Protein AF-F3FYX3-F1 (afdb_monomer_lite)

Foldseek 3Di:
DPPDDPPVPDDDDDPVNDDPDDDDDQDDDPSVVVQVVCCVVVVHPTD

Secondary structure (DSSP, 8-state):
------TTSSPPPPTTSS--PPP----HHHHHHHHHHHHHHHT-S--

Organism: NCBI:txid629262

Sequence (47 aa):
ANGKLDRIALPEPGDDAFDRHIFEAAQGALETALAAIWAEVLGVERV

Structure (mmCIF, N/CA/C/O backbone):
data_AF-F3FYX3-F1
#
_entry.id   AF-F3FYX3-F1
#
loop_
_atom_site.group_PDB
_atom_site.id
_atom_site.type_symbol
_atom_site.label_atom_id
_atom_site.label_alt_id
_atom_site.label_comp_id
_atom_site.label_asym_id
_atom_site.label_entity_id
_atom_site.label_seq_id
_atom_site.pdbx_PDB_ins_code
_atom_site.Cartn_x
_atom_site.Cartn_y
_atom_site.Cartn_z
_atom_site.occupancy
_atom_site.B_iso_or_equiv
_atom_site.auth_seq_id
_atom_site.auth_comp_id
_atom_site.auth_asym_id
_atom_site.auth_atom_id
_atom_site.pdbx_PDB_model_num
ATOM 1 N N . ALA A 1 1 ? 21.806 20.751 -35.855 1.00 48.09 1 ALA A N 1
ATOM 2 C CA . ALA A 1 1 ? 21.387 19.408 -35.411 1.00 48.09 1 ALA A CA 1
ATOM 3 C C . ALA A 1 1 ? 20.439 19.591 -34.236 1.00 48.09 1 ALA A C 1
ATOM 5 O O . ALA A 1 1 ? 20.869 20.062 -33.192 1.00 48.09 1 ALA A O 1
ATOM 6 N N . ASN A 1 2 ? 19.142 19.362 -34.434 1.00 54.84 2 ASN A N 1
ATOM 7 C CA . ASN A 1 2 ? 18.154 19.546 -33.372 1.00 54.84 2 ASN A CA 1
ATOM 8 C C . ASN A 1 2 ? 18.185 18.291 -32.497 1.00 54.84 2 ASN A C 1
ATOM 10 O O . ASN A 1 2 ? 17.740 17.247 -32.956 1.00 54.84 2 ASN A O 1
ATOM 14 N N . GLY A 1 3 ? 18.737 18.387 -31.284 1.00 65.81 3 GLY A N 1
ATOM 15 C CA . GLY A 1 3 ? 18.849 17.303 -30.295 1.00 65.81 3 GLY A CA 1
ATOM 16 C C . GLY A 1 3 ? 17.506 16.844 -29.718 1.00 65.81 3 GLY A C 1
ATOM 17 O O . GLY A 1 3 ? 17.347 16.746 -28.506 1.00 65.81 3 GLY A O 1
ATOM 18 N N . LYS A 1 4 ? 16.511 16.627 -30.579 1.00 75.44 4 LYS A N 1
ATOM 19 C CA . LYS A 1 4 ? 15.228 16.043 -30.206 1.00 75.44 4 LYS A CA 1
ATOM 20 C C . LYS A 1 4 ? 15.431 14.536 -30.093 1.00 75.44 4 LYS A C 1
ATOM 22 O O . LYS A 1 4 ? 15.904 13.907 -31.029 1.00 75.44 4 LYS A O 1
ATOM 27 N N . LEU A 1 5 ? 15.107 13.995 -28.925 1.00 71.62 5 LEU A N 1
ATOM 28 C CA . LEU A 1 5 ? 15.175 12.570 -28.636 1.00 71.62 5 LEU A CA 1
ATOM 29 C C . LEU A 1 5 ? 14.181 11.812 -29.531 1.00 71.62 5 LEU A C 1
ATOM 31 O O . LEU A 1 5 ? 12.972 12.049 -29.447 1.00 71.62 5 LEU A O 1
ATOM 35 N N . ASP A 1 6 ? 14.684 10.901 -30.364 1.00 80.00 6 ASP A N 1
ATOM 36 C CA . ASP A 1 6 ? 13.861 10.026 -31.200 1.00 80.00 6 ASP A CA 1
ATOM 37 C C . ASP A 1 6 ? 13.226 8.927 -30.348 1.00 80.00 6 ASP A C 1
ATOM 39 O O . ASP A 1 6 ? 13.798 7.866 -30.113 1.00 80.00 6 ASP A O 1
ATOM 43 N N . ARG A 1 7 ? 11.998 9.186 -29.888 1.00 73.81 7 ARG A N 1
ATOM 44 C CA . ARG A 1 7 ? 11.234 8.292 -28.999 1.00 73.81 7 ARG A CA 1
ATOM 45 C C . ARG A 1 7 ? 10.984 6.894 -29.580 1.00 73.81 7 ARG A C 1
ATOM 47 O O . ARG A 1 7 ? 10.708 5.985 -28.814 1.00 73.81 7 ARG A O 1
ATOM 54 N N . ILE A 1 8 ? 11.067 6.739 -30.903 1.00 74.19 8 ILE A N 1
ATOM 55 C CA . ILE A 1 8 ? 10.882 5.463 -31.618 1.00 74.19 8 ILE A CA 1
ATOM 56 C C . ILE A 1 8 ? 12.171 4.626 -31.608 1.00 74.19 8 ILE A C 1
ATOM 58 O O . ILE A 1 8 ? 12.109 3.407 -31.668 1.00 74.19 8 ILE A O 1
ATOM 62 N N . ALA A 1 9 ? 13.338 5.269 -31.516 1.00 82.00 9 ALA A N 1
ATOM 63 C CA . ALA A 1 9 ? 14.633 4.591 -31.472 1.00 82.00 9 ALA A CA 1
ATOM 64 C C . ALA A 1 9 ? 15.042 4.174 -30.048 1.00 82.00 9 ALA A C 1
ATOM 66 O O . ALA A 1 9 ? 16.143 3.660 -29.852 1.00 82.00 9 ALA A O 1
ATOM 67 N N . LEU A 1 10 ? 14.187 4.423 -29.048 1.00 80.50 10 LEU A N 1
ATOM 68 C CA . LEU A 1 10 ? 14.439 3.968 -27.689 1.00 80.50 10 LEU A CA 1
ATOM 69 C C . LEU A 1 10 ? 14.283 2.441 -27.635 1.00 80.50 10 LEU A C 1
ATOM 71 O O . LEU A 1 10 ? 13.259 1.934 -28.094 1.00 80.50 10 LEU A O 1
ATOM 75 N N . PRO A 1 11 ? 15.272 1.709 -27.093 1.00 83.00 11 PRO A N 1
ATOM 76 C CA . PRO A 1 11 ? 15.143 0.273 -26.902 1.00 83.00 11 PRO A CA 1
ATOM 77 C C . PRO A 1 11 ? 14.003 -0.020 -25.926 1.00 83.00 11 PRO A C 1
ATOM 79 O O . PRO A 1 11 ? 13.762 0.749 -24.990 1.00 83.00 11 PRO A O 1
ATOM 82 N N . GLU A 1 12 ? 13.312 -1.137 -26.141 1.00 81.69 12 GLU A N 1
ATOM 83 C CA . GLU A 1 12 ? 12.328 -1.613 -25.175 1.00 81.69 12 GLU A CA 1
ATOM 84 C C . GLU A 1 12 ? 13.026 -1.904 -23.833 1.00 81.69 12 GLU A C 1
ATOM 86 O O . GLU A 1 12 ? 14.146 -2.431 -23.826 1.00 81.69 12 GLU A O 1
ATOM 91 N N . PRO A 1 13 ? 12.411 -1.535 -22.695 1.00 80.12 13 PRO A N 1
ATOM 92 C CA . PRO A 1 13 ? 12.933 -1.911 -21.392 1.00 80.12 13 PRO A CA 1
ATOM 93 C C . PRO A 1 13 ? 12.996 -3.43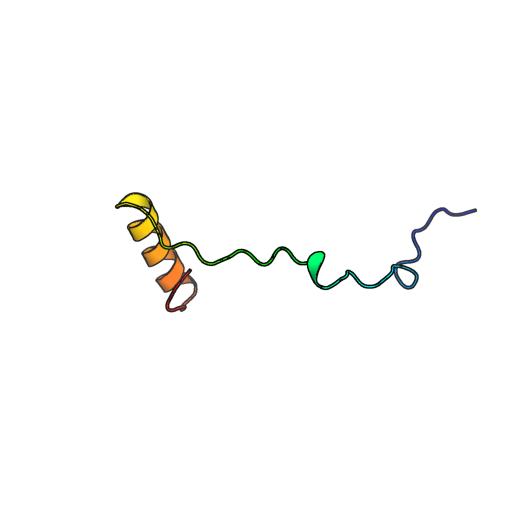9 -21.274 1.00 80.12 13 PRO A C 1
ATOM 95 O O . PRO A 1 13 ? 12.063 -4.128 -21.684 1.00 80.12 13 PRO A O 1
ATOM 98 N N . GLY A 1 14 ? 14.078 -3.962 -20.693 1.00 80.50 14 GLY A N 1
ATOM 99 C CA . GLY A 1 14 ? 14.169 -5.378 -20.336 1.00 80.50 14 GLY A CA 1
ATOM 100 C C . GLY A 1 14 ? 13.136 -5.771 -19.273 1.00 80.50 14 GLY A C 1
ATOM 101 O O . GLY A 1 14 ? 12.566 -4.918 -18.595 1.00 80.50 14 GLY A O 1
ATOM 102 N N . ASP A 1 15 ? 12.902 -7.071 -19.095 1.00 75.44 15 ASP A N 1
ATOM 103 C CA . ASP A 1 15 ? 11.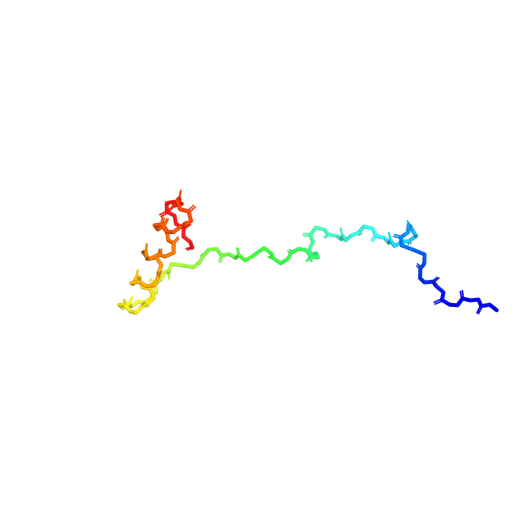949 -7.591 -18.097 1.00 75.44 15 ASP A CA 1
ATOM 104 C C . ASP A 1 15 ? 12.286 -7.189 -16.648 1.00 75.44 15 A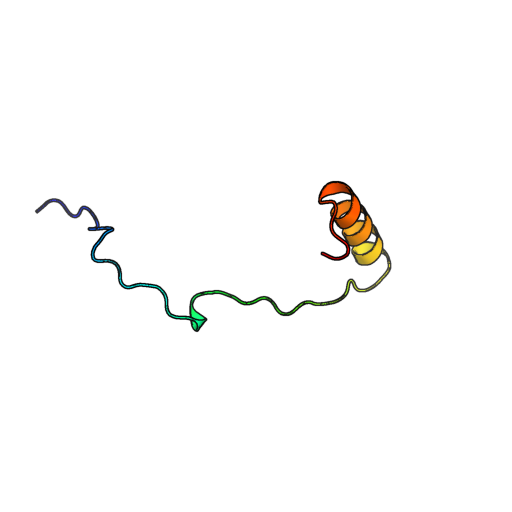SP A C 1
ATOM 106 O O . ASP A 1 15 ? 11.405 -7.180 -15.783 1.00 75.44 15 ASP A O 1
ATOM 110 N N . ASP A 1 16 ? 13.557 -6.874 -16.398 1.00 76.44 16 ASP A N 1
ATOM 111 C CA . ASP A 1 16 ? 14.147 -6.390 -15.149 1.00 76.44 16 ASP A CA 1
ATOM 112 C C . ASP A 1 16 ? 14.051 -4.867 -14.975 1.00 76.44 16 ASP A C 1
ATOM 114 O O . ASP A 1 16 ? 14.248 -4.356 -13.875 1.00 76.44 16 ASP A O 1
ATOM 118 N N . ALA A 1 17 ? 13.713 -4.134 -16.037 1.00 79.38 17 ALA A N 1
ATOM 119 C CA . ALA A 1 17 ? 13.480 -2.697 -15.966 1.00 79.38 17 ALA A CA 1
ATOM 120 C C . ALA A 1 17 ? 12.157 -2.353 -15.259 1.00 79.38 17 ALA A C 1
ATOM 122 O O . ALA A 1 17 ? 11.937 -1.199 -14.887 1.00 79.38 17 ALA A O 1
ATOM 123 N N . PHE A 1 18 ? 11.274 -3.340 -15.072 1.00 75.19 18 PHE A N 1
ATOM 124 C CA . PHE A 1 18 ? 10.053 -3.198 -14.291 1.00 75.19 18 PHE A CA 1
ATOM 125 C C . PHE A 1 18 ? 10.296 -3.663 -12.860 1.00 75.19 18 PHE A C 1
ATOM 127 O O . PHE A 1 18 ? 10.527 -4.845 -12.607 1.00 75.19 18 PHE A O 1
ATOM 134 N N . ASP A 1 19 ? 10.189 -2.727 -11.921 1.00 74.75 19 ASP A N 1
ATOM 135 C CA . ASP A 1 19 ? 10.368 -3.000 -10.501 1.00 74.75 19 ASP A CA 1
ATOM 136 C C . ASP A 1 19 ? 9.164 -3.792 -9.965 1.00 74.75 19 ASP A C 1
ATOM 138 O O . ASP A 1 19 ? 8.118 -3.240 -9.601 1.00 74.75 19 ASP A O 1
ATOM 142 N N . ARG A 1 20 ? 9.275 -5.124 -9.998 1.00 74.25 20 ARG A N 1
ATOM 143 C CA . ARG A 1 20 ? 8.243 -6.043 -9.510 1.00 74.25 20 ARG A CA 1
ATOM 144 C C . ARG A 1 20 ? 8.293 -6.050 -7.989 1.00 74.25 20 ARG A C 1
ATOM 146 O O . ARG A 1 20 ? 8.953 -6.896 -7.392 1.00 74.25 20 ARG A O 1
ATOM 153 N N . HIS A 1 21 ? 7.595 -5.099 -7.376 1.00 76.69 21 HIS A N 1
ATOM 154 C CA . HIS A 1 21 ? 7.448 -5.068 -5.927 1.00 76.69 21 HIS A CA 1
ATOM 155 C C . HIS A 1 21 ? 6.825 -6.384 -5.456 1.00 76.69 21 HIS A C 1
ATOM 157 O O . HIS A 1 21 ? 5.751 -6.789 -5.910 1.00 76.69 21 HIS A O 1
ATOM 163 N N . ILE A 1 22 ? 7.541 -7.075 -4.572 1.00 80.56 22 ILE A N 1
ATOM 164 C CA . ILE A 1 22 ? 7.033 -8.266 -3.904 1.00 80.56 22 ILE A CA 1
ATOM 165 C C . ILE A 1 22 ? 5.993 -7.786 -2.896 1.00 80.56 22 ILE A C 1
ATOM 167 O O . ILE A 1 22 ? 6.219 -6.812 -2.185 1.00 80.56 22 ILE A O 1
ATOM 171 N N . PHE A 1 23 ? 4.843 -8.455 -2.855 1.00 85.19 23 PHE A N 1
ATOM 172 C C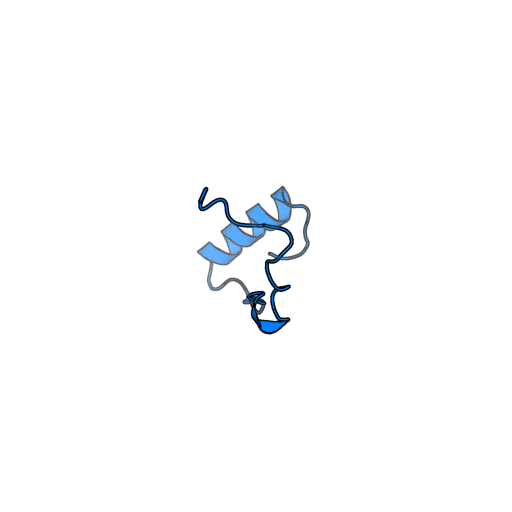A . PHE A 1 23 ? 3.820 -8.154 -1.863 1.00 85.19 23 PHE A CA 1
ATOM 173 C C . PHE A 1 23 ? 4.383 -8.327 -0.449 1.00 85.19 23 PHE A C 1
ATOM 175 O O . PHE A 1 23 ? 4.884 -9.401 -0.103 1.00 85.19 23 PHE A O 1
ATOM 182 N N . GLU A 1 24 ? 4.221 -7.296 0.373 1.00 87.19 24 GLU A N 1
ATOM 183 C CA . GLU A 1 24 ? 4.499 -7.334 1.802 1.00 87.19 24 GLU A CA 1
ATOM 184 C C . GLU A 1 24 ? 3.205 -7.066 2.566 1.00 87.19 24 GLU A C 1
ATOM 186 O O . GLU A 1 24 ? 2.481 -6.114 2.289 1.00 87.19 24 GLU A O 1
ATOM 191 N N . ALA A 1 25 ? 2.888 -7.935 3.526 1.00 89.25 25 ALA A N 1
ATOM 192 C CA . ALA A 1 25 ? 1.694 -7.767 4.339 1.00 89.25 25 ALA A CA 1
ATOM 193 C C . ALA A 1 25 ? 1.858 -6.582 5.299 1.00 89.25 25 ALA A C 1
ATOM 195 O O . ALA A 1 25 ? 2.915 -6.428 5.910 1.00 89.25 25 ALA A O 1
ATOM 196 N N . ALA A 1 26 ? 0.779 -5.816 5.481 1.00 90.12 26 ALA A N 1
ATOM 197 C CA . ALA A 1 26 ? 0.721 -4.716 6.434 1.00 90.12 26 ALA A CA 1
ATOM 198 C C . ALA A 1 26 ? 1.159 -5.155 7.842 1.00 90.12 26 ALA A C 1
ATOM 200 O O . ALA A 1 26 ? 0.668 -6.150 8.390 1.00 90.12 26 ALA A O 1
ATOM 201 N N . GLN A 1 27 ? 2.070 -4.393 8.435 1.00 93.19 27 GLN A N 1
ATOM 202 C CA . GLN A 1 27 ? 2.676 -4.669 9.725 1.00 93.19 27 GLN A CA 1
ATOM 203 C C . GLN A 1 27 ? 2.150 -3.714 10.795 1.00 93.19 27 GLN A C 1
ATOM 205 O O . GLN A 1 27 ? 2.203 -2.487 10.710 1.00 93.19 27 GLN A O 1
ATOM 210 N N . GLY A 1 28 ? 1.645 -4.305 11.873 1.00 95.19 28 GLY A N 1
ATOM 211 C CA . GLY A 1 28 ? 1.110 -3.550 12.996 1.00 95.19 28 GLY A CA 1
ATOM 212 C C . GLY A 1 28 ? -0.219 -2.853 12.693 1.00 95.19 28 GLY A C 1
ATOM 213 O O . GLY A 1 28 ? -0.825 -2.984 11.629 1.00 95.19 28 GLY A O 1
ATOM 214 N N . ALA A 1 29 ? -0.715 -2.131 13.696 1.00 94.75 29 ALA A N 1
ATOM 215 C CA . ALA A 1 29 ? -2.077 -1.603 13.681 1.00 94.75 29 ALA A CA 1
ATOM 216 C C . ALA A 1 29 ? -2.277 -0.469 12.662 1.00 94.75 29 ALA A C 1
ATOM 218 O O . ALA A 1 29 ? -3.334 -0.386 12.042 1.00 94.75 29 ALA A O 1
ATOM 219 N N . LEU A 1 30 ? -1.268 0.391 12.485 1.00 96.44 30 LEU A N 1
ATOM 220 C CA . LEU A 1 30 ? -1.361 1.549 11.597 1.00 96.44 30 LEU A CA 1
ATOM 221 C C . LEU A 1 30 ? -1.461 1.124 10.130 1.00 96.44 30 LEU A C 1
ATOM 223 O O . LEU A 1 30 ? -2.379 1.549 9.433 1.00 96.44 30 LEU A O 1
ATOM 227 N N . GLU A 1 31 ? -0.546 0.268 9.677 1.00 96.44 31 GLU A N 1
ATOM 228 C CA . GLU A 1 31 ? -0.524 -0.189 8.286 1.00 96.44 31 GLU A CA 1
ATOM 229 C C . GLU A 1 31 ? -1.767 -1.016 7.964 1.00 96.44 31 GLU A C 1
ATOM 231 O O . GLU A 1 31 ? -2.347 -0.851 6.898 1.00 96.44 31 GLU A O 1
ATOM 236 N N . THR A 1 32 ? -2.243 -1.831 8.912 1.00 94.94 32 THR A N 1
ATOM 237 C CA . THR A 1 32 ? -3.482 -2.607 8.742 1.00 94.94 32 THR A CA 1
ATOM 238 C C . THR A 1 32 ? -4.691 -1.693 8.537 1.00 94.94 32 THR A C 1
ATOM 240 O O . THR A 1 32 ? -5.504 -1.931 7.646 1.00 94.94 32 THR A O 1
ATOM 243 N N . ALA A 1 33 ? -4.810 -0.626 9.337 1.00 96.06 33 ALA A N 1
ATOM 244 C CA . ALA A 1 33 ? -5.904 0.332 9.200 1.00 96.06 33 ALA A CA 1
ATOM 245 C C . ALA A 1 33 ? -5.836 1.079 7.861 1.00 96.06 33 ALA A C 1
ATOM 247 O O . ALA A 1 33 ? -6.855 1.266 7.198 1.00 96.06 33 ALA A O 1
ATOM 248 N N . LEU A 1 34 ? -4.632 1.469 7.440 1.00 96.75 34 LEU A N 1
ATOM 249 C CA . LEU A 1 34 ? -4.428 2.155 6.170 1.00 96.75 34 LEU A CA 1
ATOM 250 C C . LEU A 1 34 ? -4.732 1.238 4.976 1.00 96.75 34 LEU A C 1
ATOM 252 O O . LEU A 1 34 ? -5.439 1.648 4.058 1.00 96.75 34 LEU A O 1
ATOM 256 N N . ALA A 1 35 ? -4.255 -0.008 5.011 1.00 95.56 35 ALA A N 1
ATOM 257 C CA . ALA A 1 35 ? -4.508 -1.003 3.976 1.00 95.56 35 ALA A CA 1
ATOM 258 C C . ALA A 1 35 ? -6.005 -1.302 3.826 1.00 95.56 35 ALA A C 1
ATOM 260 O O . ALA A 1 35 ? -6.493 -1.413 2.705 1.00 95.56 35 ALA A O 1
ATOM 261 N N . ALA A 1 36 ? -6.752 -1.353 4.934 1.00 94.75 36 ALA A N 1
ATOM 262 C CA . ALA A 1 36 ? -8.201 -1.541 4.905 1.00 94.75 36 ALA A CA 1
ATOM 263 C C . ALA A 1 36 ? -8.930 -0.380 4.206 1.00 94.75 36 ALA A C 1
ATOM 265 O O . ALA A 1 36 ? -9.784 -0.619 3.354 1.00 94.75 36 ALA A O 1
ATOM 266 N N . IL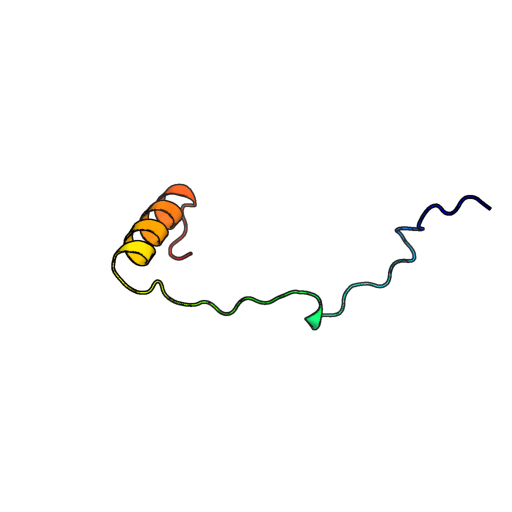E A 1 37 ? -8.554 0.868 4.513 1.00 96.50 37 ILE A N 1
ATOM 267 C CA . ILE A 1 37 ? -9.125 2.057 3.859 1.00 96.50 37 ILE A CA 1
ATOM 268 C C . ILE A 1 37 ? -8.850 2.018 2.353 1.00 96.50 37 ILE A C 1
ATOM 270 O O . ILE A 1 37 ? -9.745 2.259 1.546 1.00 96.50 37 ILE A O 1
ATOM 274 N N . TRP A 1 38 ? -7.618 1.695 1.957 1.00 96.56 38 TRP A N 1
ATOM 275 C CA . TRP A 1 38 ? -7.266 1.629 0.541 1.00 96.56 38 TRP A CA 1
ATOM 276 C C . TRP A 1 38 ? -7.952 0.479 -0.190 1.00 96.56 38 TRP A C 1
ATOM 278 O O . TRP A 1 38 ? -8.414 0.684 -1.309 1.00 96.56 38 TRP A O 1
ATOM 288 N N . ALA A 1 39 ? -8.068 -0.693 0.435 1.00 95.62 39 ALA A N 1
ATOM 289 C CA . ALA A 1 39 ? -8.803 -1.825 -0.119 1.00 95.62 39 ALA A CA 1
ATOM 290 C C . ALA A 1 39 ? -10.269 -1.455 -0.404 1.00 95.62 39 ALA A C 1
ATOM 292 O O . ALA A 1 39 ? -10.783 -1.755 -1.482 1.00 95.62 39 ALA A O 1
ATOM 293 N N . GLU A 1 40 ? -10.914 -0.725 0.512 1.00 96.06 40 GLU A N 1
ATOM 294 C CA . GLU A 1 40 ? -12.285 -0.234 0.340 1.00 96.06 40 GLU A CA 1
ATOM 295 C C . GLU A 1 40 ? -12.396 0.786 -0.802 1.00 96.06 40 GLU A C 1
ATOM 297 O O . GLU A 1 40 ? -13.245 0.643 -1.682 1.00 96.06 40 GLU A O 1
ATOM 302 N N . VAL A 1 41 ? -11.513 1.789 -0.827 1.00 97.19 41 VAL A N 1
ATOM 303 C CA . VAL A 1 41 ? -11.532 2.858 -1.841 1.00 97.19 41 VAL A CA 1
ATOM 304 C C . VAL A 1 41 ? -11.240 2.323 -3.242 1.00 97.19 41 VAL A C 1
ATOM 306 O O . VAL A 1 41 ? -11.844 2.771 -4.218 1.00 97.19 41 VAL A O 1
ATOM 309 N N . LEU A 1 42 ? -10.305 1.381 -3.353 1.00 96.06 42 LEU A N 1
ATOM 310 C CA . LEU A 1 42 ? -9.882 0.806 -4.628 1.00 96.06 42 LEU A CA 1
ATOM 311 C C . LEU A 1 42 ? -10.757 -0.382 -5.057 1.00 96.06 42 LEU A C 1
ATOM 313 O O . LEU A 1 42 ? -10.671 -0.804 -6.209 1.00 96.06 42 LEU A O 1
ATOM 317 N N . GLY A 1 43 ? -11.599 -0.916 -4.164 1.00 94.00 43 GLY A N 1
ATOM 318 C CA . GLY A 1 43 ? -12.440 -2.084 -4.431 1.00 94.00 43 GLY A CA 1
ATOM 319 C C . GLY A 1 43 ? -11.638 -3.367 -4.663 1.00 94.00 43 GLY A C 1
ATOM 320 O O . GLY A 1 43 ? -12.050 -4.217 -5.454 1.00 94.00 43 GLY A O 1
ATOM 321 N N . VAL A 1 44 ? -10.479 -3.493 -4.015 1.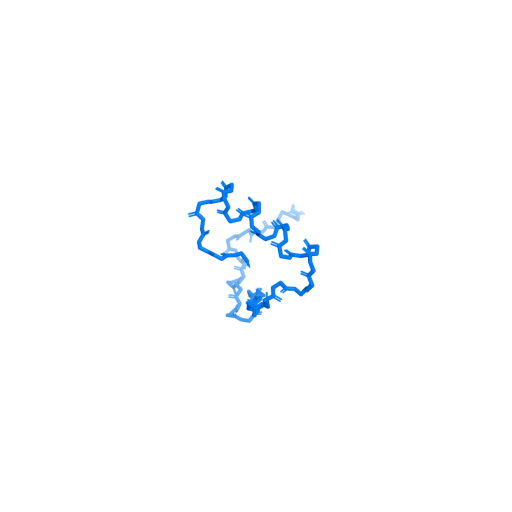00 93.81 44 VAL A N 1
ATOM 322 C CA . VAL A 1 44 ? -9.567 -4.638 -4.154 1.00 93.81 44 VAL A CA 1
ATOM 323 C C . VAL A 1 44 ? -9.495 -5.427 -2.853 1.00 93.81 44 VAL A C 1
ATOM 325 O O . VAL A 1 44 ? -9.664 -4.878 -1.772 1.00 93.81 44 VAL A O 1
ATOM 328 N N . GLU A 1 45 ? -9.223 -6.729 -2.945 1.00 85.31 45 GLU A N 1
ATOM 329 C CA . GLU A 1 45 ? -9.127 -7.595 -1.760 1.00 85.31 45 GLU A CA 1
ATOM 330 C C . GLU A 1 45 ? -7.879 -7.292 -0.913 1.00 85.31 45 GLU A C 1
ATOM 332 O O . GLU A 1 45 ? -7.907 -7.432 0.308 1.00 85.31 45 GLU A O 1
ATOM 337 N N . ARG A 1 46 ? -6.773 -6.889 -1.555 1.00 84.69 46 ARG A N 1
ATOM 338 C CA . ARG A 1 46 ? -5.492 -6.581 -0.905 1.00 84.69 46 ARG A CA 1
ATOM 339 C C . ARG A 1 46 ? -4.770 -5.464 -1.647 1.00 84.69 46 ARG A C 1
ATOM 341 O O . ARG A 1 46 ? -4.852 -5.398 -2.875 1.00 84.69 46 ARG A O 1
ATOM 348 N N . VAL A 1 47 ? -4.048 -4.650 -0.886 1.00 85.12 47 VAL A N 1
ATOM 349 C CA . VAL A 1 47 ? -3.132 -3.605 -1.360 1.00 85.12 47 VAL A CA 1
ATOM 350 C C . VAL A 1 47 ? -1.710 -3.921 -0.947 1.00 85.12 47 VAL A C 1
ATOM 352 O O . VAL A 1 47 ? -1.562 -4.602 0.093 1.00 85.12 47 VAL A O 1
#

pLDDT: mean 84.49, std 11.23, range [48.09, 97.19]

Radius of gyration: 19.34 Å; chains: 1; bounding box: 34×28×49 Å